Protein AF-F5Z858-F1 (afdb_monomer_lite)

pLDDT: mean 87.44, std 11.4, range [47.47, 98.31]

Foldseek 3Di:
DDDDPDLVPDDLVRLVVCLVPDDCVVCVPNNVVSVVVNVVVVVVVVVVVVVCVVVPDPPVPDDADADDPVLLVVLVVLLVCLLVLLVVLQVVQWRWDDPDPPDPDIQTFGDPLSVLLSLLSNLSSQLSVLVSVSNVDSDPVVVVNVVSNVVSPPVSVVSNVVSVVVSVD

Sequence (169 aa):
MSIGPDYKSYTIDELLEAHEAIDRKAFPLRFKVLNDEITSRSIALTKSGVEREQKGETVDVYVPNEVPIWEQLKNILLSIGVILFGGIGVFENDLAVKICRRCETVYHLKDEAAWVMYASMLLMAVGLVSEVVDHYDKRNNEHVYHRISNLTMLPGLVLFGLAMYLHTQ

Secondary structure (DSSP, 8-state):
-PPPP-GGG--HHHHHHHHHHS-TTT-HHHHHHHHHHHHHHHHHHHHHHHHHHHTS------------HHHHHHHHHHHHHHHHHHHHHHHTT-EEE-S-TT----EEE-HHHHHHHHHHHHHHHHHHHHHHHHHH--SS-HHHHHHHHHHHHHHHHHHHHHHHHHHT-

Organism: Alteromonas naphthalenivorans (NCBI:txid715451)

Radius of gyration: 36.82 Å; chains: 1; bounding box: 47×31×110 Å

Structure (mmCIF, N/CA/C/O backbone):
data_AF-F5Z858-F1
#
_entry.id   AF-F5Z858-F1
#
loop_
_atom_site.group_PDB
_atom_site.id
_atom_site.type_symbol
_atom_site.label_atom_id
_atom_site.label_alt_id
_atom_site.label_comp_id
_atom_site.label_asym_id
_atom_site.label_entity_id
_atom_site.label_seq_id
_atom_site.pdbx_PDB_ins_code
_atom_site.Cartn_x
_atom_site.Cartn_y
_atom_site.Cartn_z
_atom_site.occupancy
_atom_site.B_iso_or_equiv
_atom_site.auth_seq_id
_atom_site.auth_comp_id
_atom_site.auth_asym_id
_atom_site.auth_atom_id
_atom_site.pdbx_PDB_model_num
ATOM 1 N N . MET A 1 1 ? 5.968 -6.258 -84.842 1.00 47.47 1 MET A N 1
ATOM 2 C CA . MET A 1 1 ? 6.467 -5.795 -83.528 1.00 47.47 1 MET A CA 1
ATOM 3 C C . MET A 1 1 ? 6.847 -7.029 -82.730 1.00 47.47 1 MET A C 1
ATOM 5 O O . MET A 1 1 ? 5.958 -7.819 -82.446 1.00 47.47 1 MET A O 1
ATOM 9 N N . SER A 1 2 ? 8.136 -7.282 -82.475 1.00 51.12 2 SER A N 1
ATOM 10 C CA . SER A 1 2 ? 8.533 -8.488 -81.734 1.00 51.12 2 SER A CA 1
ATOM 11 C C . SER A 1 2 ? 8.097 -8.345 -80.280 1.00 51.12 2 SER A C 1
ATOM 13 O O . SER A 1 2 ? 8.562 -7.439 -79.585 1.00 51.12 2 SER A O 1
ATOM 15 N N . ILE A 1 3 ? 7.207 -9.222 -79.837 1.00 62.16 3 ILE A N 1
ATOM 16 C CA . ILE A 1 3 ? 6.751 -9.284 -78.451 1.00 62.16 3 ILE A CA 1
ATOM 17 C C . ILE A 1 3 ? 7.996 -9.550 -77.579 1.00 62.16 3 ILE A C 1
ATOM 19 O O . ILE A 1 3 ? 8.779 -10.469 -77.831 1.00 62.16 3 ILE A O 1
ATOM 23 N N . GLY A 1 4 ? 8.285 -8.630 -76.657 1.00 70.31 4 GLY A N 1
ATOM 24 C CA . GLY A 1 4 ? 9.358 -8.751 -75.664 1.00 70.31 4 GLY A CA 1
ATOM 25 C C . GLY A 1 4 ? 9.059 -9.836 -74.628 1.00 70.31 4 GLY A C 1
ATOM 26 O O . GLY A 1 4 ? 7.890 -10.185 -74.488 1.00 70.31 4 GLY A O 1
ATOM 27 N N . PRO A 1 5 ? 10.057 -10.347 -73.883 1.00 80.44 5 PRO A N 1
ATOM 28 C CA . PRO A 1 5 ? 9.770 -11.030 -72.630 1.00 80.44 5 PRO A CA 1
ATOM 29 C C . PRO A 1 5 ? 9.096 -10.045 -71.669 1.00 80.44 5 PRO A C 1
ATOM 31 O O . PRO A 1 5 ? 9.401 -8.848 -71.694 1.00 80.44 5 PRO A O 1
ATOM 34 N N . ASP A 1 6 ? 8.185 -10.538 -70.836 1.00 87.50 6 ASP A N 1
ATOM 35 C CA . ASP A 1 6 ? 7.561 -9.728 -69.794 1.00 87.50 6 ASP A CA 1
ATOM 36 C C . ASP A 1 6 ? 8.454 -9.700 -68.550 1.00 87.50 6 ASP A C 1
ATOM 38 O O . ASP A 1 6 ? 8.394 -10.579 -67.696 1.00 87.50 6 ASP A O 1
ATOM 42 N N . TYR A 1 7 ? 9.294 -8.672 -68.441 1.00 86.06 7 TYR A N 1
ATOM 43 C CA . TYR A 1 7 ? 10.216 -8.512 -67.314 1.00 86.06 7 TYR A CA 1
ATOM 44 C C . TYR A 1 7 ? 9.505 -8.379 -65.955 1.00 86.06 7 TYR A C 1
ATOM 46 O O . TYR A 1 7 ? 10.124 -8.583 -64.915 1.00 86.06 7 TYR A O 1
ATOM 54 N N . LYS A 1 8 ? 8.192 -8.113 -65.924 1.00 85.25 8 LYS A N 1
ATOM 55 C CA . LYS A 1 8 ? 7.434 -8.072 -64.666 1.00 85.25 8 LYS A CA 1
ATOM 56 C C . LYS A 1 8 ? 7.299 -9.443 -64.011 1.00 85.25 8 LYS A C 1
ATOM 58 O O . LYS A 1 8 ? 7.185 -9.506 -62.790 1.00 85.25 8 LYS A O 1
ATOM 63 N N . SER A 1 9 ? 7.329 -10.529 -64.786 1.00 87.44 9 SER A N 1
ATOM 64 C CA . SER A 1 9 ? 7.225 -11.889 -64.245 1.00 87.44 9 SER A CA 1
ATOM 65 C C . SER A 1 9 ? 8.559 -12.455 -63.755 1.00 87.44 9 SER A C 1
ATOM 67 O O . SER A 1 9 ? 8.567 -13.534 -63.173 1.00 87.44 9 SER A O 1
ATOM 69 N N . TYR A 1 10 ? 9.674 -11.763 -64.006 1.00 88.12 10 TYR A N 1
ATOM 70 C CA . TYR A 1 10 ? 11.015 -12.246 -63.679 1.00 88.12 10 TYR A CA 1
ATOM 71 C C . TYR A 1 10 ? 11.292 -12.081 -62.183 1.00 88.12 10 TYR A C 1
ATOM 73 O O . TYR A 1 10 ? 10.784 -11.157 -61.543 1.00 88.12 10 TYR A O 1
ATOM 81 N N . THR A 1 11 ? 12.128 -12.944 -61.621 1.00 87.44 11 THR A N 1
ATOM 82 C CA . THR A 1 11 ? 12.786 -12.759 -60.319 1.00 87.44 11 THR A CA 1
ATOM 83 C C . THR A 1 11 ? 13.931 -11.741 -60.425 1.00 87.44 11 THR A C 1
ATOM 85 O O . THR A 1 11 ? 14.280 -11.291 -61.513 1.00 87.44 11 THR A O 1
ATOM 88 N N . ILE A 1 12 ? 14.505 -11.310 -59.296 1.00 82.75 12 ILE A N 1
ATOM 89 C CA . ILE A 1 12 ? 15.596 -10.314 -59.307 1.00 82.75 12 ILE A CA 1
ATOM 90 C C . ILE A 1 12 ? 16.839 -10.866 -60.012 1.00 82.75 12 ILE A C 1
ATOM 92 O O . ILE A 1 12 ? 17.437 -10.155 -60.816 1.00 82.75 12 ILE A O 1
ATOM 96 N N . ASP A 1 13 ? 17.176 -12.130 -59.766 1.00 83.75 13 ASP A N 1
ATOM 97 C CA . ASP A 1 13 ? 18.342 -12.776 -60.371 1.00 83.75 13 ASP A CA 1
ATOM 98 C C . ASP A 1 13 ? 18.167 -12.916 -61.890 1.00 83.75 13 ASP A C 1
ATOM 100 O O . ASP A 1 13 ? 19.056 -12.543 -62.652 1.00 83.75 13 ASP A O 1
ATOM 104 N N . GLU A 1 14 ? 16.974 -13.317 -62.343 1.00 88.06 14 GLU A N 1
ATOM 105 C CA . GLU A 1 14 ? 16.643 -13.394 -63.773 1.00 88.06 14 GLU A CA 1
ATOM 106 C C . GLU A 1 14 ? 16.668 -12.015 -64.457 1.00 88.06 14 GLU A C 1
ATOM 108 O O . GLU A 1 14 ? 17.033 -11.907 -65.629 1.00 88.06 14 GLU A O 1
ATOM 113 N N . LEU A 1 15 ? 16.284 -10.940 -63.753 1.00 87.56 15 LEU A N 1
ATOM 114 C CA . LEU A 1 15 ? 16.379 -9.572 -64.277 1.00 87.56 15 LEU A CA 1
ATOM 115 C C . LEU A 1 15 ? 17.836 -9.131 -64.462 1.00 87.56 15 LEU A C 1
ATOM 117 O O . LEU A 1 15 ? 18.154 -8.496 -65.469 1.00 87.56 15 LEU A O 1
ATOM 121 N N . LEU A 1 16 ? 18.715 -9.462 -63.512 1.00 85.12 16 LEU A N 1
ATOM 122 C CA . LEU A 1 16 ? 20.140 -9.132 -63.580 1.00 85.12 16 LEU A CA 1
ATOM 123 C C . LEU A 1 16 ? 20.842 -9.923 -64.686 1.00 85.12 16 LEU A C 1
ATOM 125 O O . LEU A 1 16 ? 21.549 -9.333 -65.503 1.00 85.12 16 LEU A O 1
ATOM 129 N N . GLU A 1 17 ? 20.565 -11.222 -64.785 1.00 89.69 17 GLU A N 1
ATOM 130 C CA . GLU A 1 17 ? 21.095 -12.080 -65.847 1.00 89.69 17 GLU A CA 1
ATOM 131 C C . GLU A 1 17 ? 20.646 -11.591 -67.235 1.00 89.69 17 GLU A C 1
ATOM 133 O O . GLU A 1 17 ? 21.459 -11.427 -68.150 1.00 89.69 17 GLU A O 1
ATOM 138 N N . ALA A 1 18 ? 19.362 -11.246 -67.390 1.00 88.38 18 ALA A N 1
ATOM 139 C CA . ALA A 1 18 ? 18.846 -10.670 -68.629 1.00 88.38 18 ALA A CA 1
ATOM 140 C C . ALA A 1 18 ? 19.487 -9.310 -68.965 1.00 88.38 18 ALA A C 1
ATOM 142 O O . ALA A 1 18 ? 19.638 -8.975 -70.142 1.00 88.38 18 ALA A O 1
ATOM 143 N N . HIS A 1 19 ? 19.859 -8.519 -67.954 1.00 87.88 19 HIS A N 1
ATOM 144 C CA . HIS A 1 19 ? 20.487 -7.209 -68.134 1.00 87.88 19 HIS A CA 1
ATOM 145 C C . HIS A 1 19 ? 21.954 -7.323 -68.574 1.00 87.88 19 HIS A C 1
ATOM 147 O O . HIS A 1 19 ? 22.440 -6.471 -69.326 1.00 87.88 19 HIS A O 1
ATOM 153 N N . GLU A 1 20 ? 22.651 -8.379 -68.156 1.00 87.00 20 GLU A N 1
ATOM 154 C CA . GLU A 1 20 ? 24.017 -8.683 -68.592 1.00 87.00 20 GLU A CA 1
ATOM 155 C C . GLU A 1 20 ? 24.061 -9.291 -69.999 1.00 87.00 20 GLU A C 1
ATOM 157 O O . GLU A 1 20 ? 24.925 -8.928 -70.798 1.00 87.00 20 GLU A O 1
ATOM 162 N N . ALA A 1 21 ? 23.105 -10.163 -70.331 1.00 88.81 21 ALA A N 1
ATOM 163 C CA . ALA A 1 21 ? 23.087 -10.890 -71.600 1.00 88.81 21 ALA A CA 1
ATOM 164 C C . ALA A 1 21 ? 22.529 -10.090 -72.796 1.00 88.81 21 ALA A C 1
ATOM 166 O O . ALA A 1 21 ? 22.736 -10.472 -73.951 1.00 88.81 21 ALA A O 1
ATOM 167 N N . ILE A 1 22 ? 21.786 -9.002 -72.563 1.00 87.44 22 ILE A N 1
ATOM 168 C CA . ILE A 1 22 ? 21.102 -8.271 -73.638 1.00 87.44 22 ILE A CA 1
ATOM 169 C C . ILE A 1 22 ? 22.058 -7.415 -74.485 1.00 87.44 22 ILE A C 1
ATOM 171 O O . ILE A 1 22 ? 22.757 -6.525 -73.994 1.00 87.44 22 ILE A O 1
ATOM 175 N N . ASP A 1 23 ? 22.014 -7.604 -75.808 1.00 86.75 23 ASP A N 1
ATOM 176 C CA . ASP A 1 23 ? 22.689 -6.706 -76.747 1.00 86.75 23 ASP A CA 1
ATOM 177 C C . ASP A 1 23 ? 21.957 -5.356 -76.812 1.00 86.75 23 ASP A C 1
ATOM 179 O O . ASP A 1 23 ? 20.907 -5.187 -77.446 1.00 86.75 23 ASP A O 1
ATOM 183 N N . ARG A 1 24 ? 22.556 -4.367 -76.148 1.00 85.00 24 ARG A N 1
ATOM 184 C CA . ARG A 1 24 ? 22.036 -3.002 -76.004 1.00 85.00 24 ARG A CA 1
ATOM 185 C C . ARG A 1 24 ? 21.913 -2.264 -77.335 1.00 85.00 24 ARG A C 1
ATOM 187 O O . ARG A 1 24 ? 21.065 -1.383 -77.461 1.00 85.00 24 ARG A O 1
ATOM 194 N N . LYS A 1 25 ? 22.763 -2.592 -78.314 1.00 84.38 25 LYS A N 1
ATOM 195 C CA . LYS A 1 25 ? 22.773 -1.935 -79.628 1.00 84.38 25 LYS A CA 1
ATOM 196 C C . LYS A 1 25 ? 21.691 -2.516 -80.527 1.00 84.38 25 LYS A C 1
ATOM 198 O O . LYS A 1 25 ? 21.041 -1.765 -81.248 1.00 84.38 25 LYS A O 1
ATOM 203 N N . ALA A 1 26 ? 21.472 -3.827 -80.447 1.00 85.88 26 ALA A N 1
ATOM 204 C CA . ALA A 1 26 ? 20.425 -4.501 -81.203 1.00 85.88 26 ALA A CA 1
ATOM 205 C C . ALA A 1 26 ? 19.014 -4.237 -80.636 1.00 85.88 26 ALA A C 1
ATOM 207 O O . ALA A 1 26 ? 18.061 -4.117 -81.406 1.00 85.88 26 ALA A O 1
ATOM 208 N N . PHE A 1 27 ? 18.863 -4.103 -79.307 1.00 86.81 27 PHE A N 1
ATOM 209 C CA . PHE A 1 27 ? 17.550 -3.994 -78.647 1.00 86.81 27 PHE A CA 1
ATOM 210 C C . PHE A 1 27 ? 17.456 -2.863 -77.597 1.00 86.81 27 PHE A C 1
ATOM 212 O O . PHE A 1 27 ? 17.180 -3.124 -76.420 1.00 86.81 27 PHE A O 1
ATOM 219 N N . PRO A 1 28 ? 17.590 -1.584 -77.997 1.00 85.19 28 PRO A N 1
ATOM 220 C CA . PRO A 1 28 ? 17.641 -0.453 -77.063 1.00 85.19 28 PRO A CA 1
ATOM 221 C C . PRO A 1 28 ? 16.346 -0.254 -76.259 1.00 85.19 28 PRO A C 1
ATOM 223 O O . PRO A 1 28 ? 16.387 0.121 -75.088 1.00 85.19 28 PRO A O 1
ATOM 226 N N . LEU A 1 29 ? 15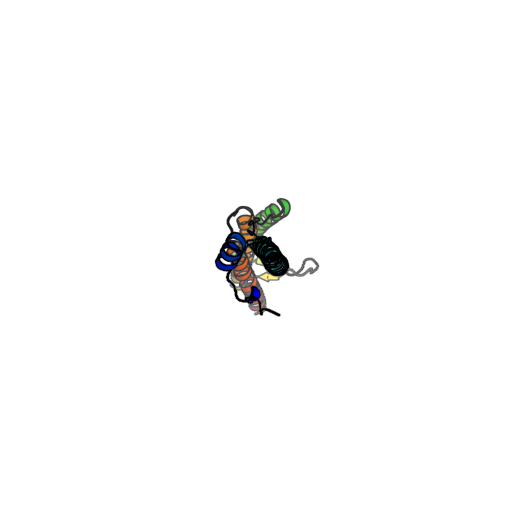.182 -0.537 -76.856 1.00 86.19 29 LEU A N 1
ATOM 227 C CA . LEU A 1 29 ? 13.891 -0.368 -76.180 1.00 86.19 29 LEU A CA 1
ATOM 228 C C . LEU A 1 29 ? 13.678 -1.412 -75.074 1.00 86.19 29 LEU A C 1
ATOM 230 O O . LEU A 1 29 ? 13.182 -1.079 -74.003 1.00 86.19 29 LEU A O 1
ATOM 234 N N . ARG A 1 30 ? 14.090 -2.665 -75.314 1.00 85.62 30 ARG A N 1
ATOM 235 C CA . ARG A 1 30 ? 14.018 -3.743 -74.314 1.00 85.62 30 ARG A CA 1
ATOM 236 C C . ARG A 1 30 ? 14.959 -3.473 -73.147 1.00 85.62 30 ARG A C 1
ATOM 238 O O . ARG A 1 30 ? 14.554 -3.635 -72.003 1.00 85.62 30 ARG A O 1
ATOM 245 N N . PHE A 1 31 ? 16.170 -3.000 -73.443 1.00 87.25 31 PHE A N 1
ATOM 246 C CA . PHE A 1 31 ? 17.134 -2.604 -72.420 1.00 87.25 31 PHE A CA 1
ATOM 247 C C . PHE A 1 31 ? 16.572 -1.514 -71.498 1.00 87.25 31 PHE A C 1
ATOM 249 O O . PHE A 1 31 ? 16.705 -1.611 -70.283 1.00 87.25 31 PHE A O 1
ATOM 256 N N . LYS A 1 32 ? 15.876 -0.518 -72.064 1.00 87.88 32 LYS A N 1
ATOM 257 C CA . LYS A 1 32 ? 15.231 0.540 -71.280 1.00 87.88 32 LYS A CA 1
ATOM 258 C C . LYS A 1 32 ? 14.170 -0.011 -70.321 1.00 87.88 32 LYS A C 1
ATOM 260 O O . LYS A 1 32 ? 14.236 0.277 -69.135 1.00 87.88 32 LYS A O 1
ATOM 265 N N . VAL A 1 33 ? 13.244 -0.836 -70.816 1.00 89.25 33 VAL A N 1
ATOM 266 C CA . VAL A 1 33 ? 12.177 -1.427 -69.981 1.00 89.25 33 VAL A CA 1
ATOM 267 C C . VAL A 1 33 ? 12.758 -2.291 -68.858 1.00 89.25 33 VAL A C 1
ATOM 269 O O . VAL A 1 33 ? 12.299 -2.216 -67.724 1.00 89.25 33 VAL A O 1
ATOM 272 N N . LEU A 1 34 ? 13.788 -3.082 -69.163 1.00 87.31 34 LEU A N 1
ATOM 273 C CA . LEU A 1 34 ? 14.475 -3.918 -68.184 1.00 87.31 34 LEU A CA 1
ATOM 274 C C . LEU A 1 34 ? 15.151 -3.083 -67.084 1.00 87.31 34 LEU A C 1
ATOM 276 O O . LEU A 1 34 ? 15.008 -3.380 -65.900 1.00 87.31 34 LEU A O 1
ATOM 280 N N . ASN A 1 35 ? 15.845 -2.009 -67.466 1.00 87.69 35 ASN A N 1
ATOM 281 C CA . ASN A 1 35 ? 16.504 -1.109 -66.521 1.00 87.69 35 ASN A CA 1
ATOM 282 C C . ASN A 1 35 ? 15.499 -0.351 -65.632 1.00 87.69 35 ASN A C 1
ATOM 284 O O . ASN 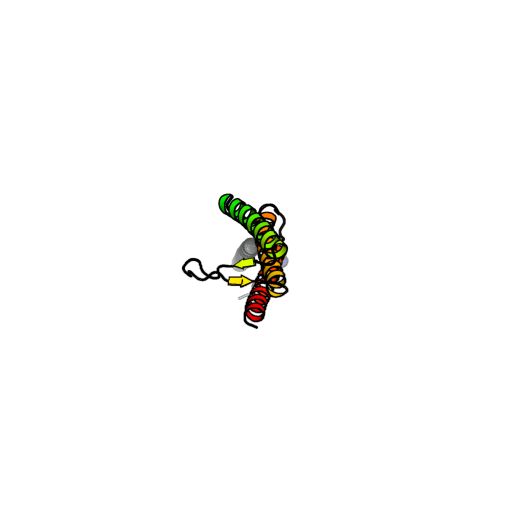A 1 35 ? 15.735 -0.177 -64.434 1.00 87.69 35 ASN A O 1
ATOM 288 N N . ASP A 1 36 ? 14.365 0.064 -66.201 1.00 88.81 36 ASP A N 1
ATOM 289 C CA . ASP A 1 36 ? 13.286 0.731 -65.465 1.00 88.81 36 ASP A CA 1
ATOM 290 C C . ASP A 1 36 ? 12.668 -0.211 -64.405 1.00 88.81 36 ASP A C 1
ATOM 292 O O . ASP A 1 36 ? 12.392 0.210 -63.278 1.00 88.81 36 ASP A O 1
ATOM 296 N N . GLU A 1 37 ? 12.519 -1.503 -64.721 1.00 88.69 37 GLU A N 1
ATOM 297 C CA . GLU A 1 37 ? 12.004 -2.524 -63.795 1.00 88.69 37 GLU A CA 1
ATOM 298 C C . GLU A 1 37 ? 12.991 -2.828 -62.654 1.00 88.69 37 GLU A C 1
ATOM 300 O O . GLU A 1 37 ? 12.600 -2.835 -61.484 1.00 88.69 37 GLU A O 1
ATOM 305 N N . ILE A 1 38 ? 14.283 -3.005 -62.963 1.00 85.88 38 ILE A N 1
ATOM 306 C CA . ILE A 1 38 ? 15.343 -3.211 -61.956 1.00 85.88 38 ILE A CA 1
ATOM 307 C C . ILE A 1 38 ? 15.389 -2.033 -60.976 1.00 85.88 38 ILE A C 1
ATOM 309 O O . ILE A 1 38 ? 1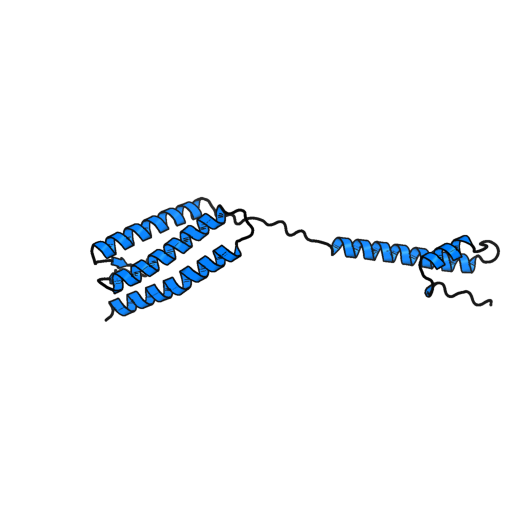5.430 -2.228 -59.760 1.00 85.88 38 ILE A O 1
ATOM 313 N N . THR A 1 39 ? 15.328 -0.807 -61.501 1.00 85.94 39 THR A N 1
ATOM 314 C CA . THR A 1 39 ? 15.355 0.421 -60.693 1.00 85.94 39 THR A CA 1
ATOM 315 C C . THR A 1 39 ? 14.113 0.541 -59.809 1.00 85.94 39 THR A C 1
ATOM 317 O O . THR A 1 39 ? 14.204 0.904 -58.639 1.00 85.94 39 THR A O 1
ATOM 320 N N . SER A 1 40 ? 12.939 0.195 -60.336 1.00 85.81 40 SER A N 1
ATOM 321 C CA . SER A 1 40 ? 11.688 0.242 -59.570 1.00 85.81 40 SER A CA 1
ATOM 322 C C . SER A 1 40 ? 11.696 -0.753 -58.405 1.00 85.81 40 SER A C 1
ATOM 324 O O . SER A 1 40 ? 11.267 -0.424 -57.297 1.00 85.81 40 SER A O 1
ATOM 326 N N . ARG A 1 41 ? 12.235 -1.960 -58.621 1.00 83.75 41 ARG A N 1
ATOM 327 C CA . ARG A 1 41 ? 12.338 -2.992 -57.581 1.00 83.75 41 ARG A CA 1
ATOM 328 C C . ARG A 1 41 ? 13.404 -2.694 -56.542 1.00 83.75 41 ARG A C 1
ATOM 330 O O . ARG A 1 41 ? 13.158 -2.955 -55.368 1.00 83.75 41 ARG A O 1
ATOM 337 N N . SER A 1 42 ? 14.549 -2.131 -56.929 1.00 79.19 42 SER A N 1
ATOM 338 C CA . SER A 1 42 ? 15.573 -1.729 -55.960 1.00 79.19 42 SER A CA 1
ATOM 339 C C . SER A 1 42 ? 15.038 -0.650 -55.016 1.00 79.19 42 SER A C 1
ATOM 341 O O . SER A 1 42 ? 15.145 -0.806 -53.804 1.00 79.19 42 SER A O 1
ATOM 343 N N . ILE A 1 43 ? 14.333 0.360 -55.542 1.00 78.88 43 ILE A N 1
ATOM 344 C CA . ILE A 1 43 ? 13.653 1.386 -54.736 1.00 78.88 43 ILE A CA 1
ATOM 345 C C . ILE A 1 43 ? 12.594 0.759 -53.817 1.00 78.88 43 ILE A C 1
ATOM 347 O O . ILE A 1 43 ? 12.519 1.113 -52.640 1.00 78.88 43 ILE A O 1
ATOM 351 N N . ALA A 1 44 ? 11.788 -0.182 -54.320 1.00 77.81 44 ALA A N 1
ATOM 352 C CA . ALA A 1 44 ? 10.770 -0.862 -53.519 1.00 77.81 44 ALA A CA 1
ATOM 353 C C . ALA A 1 44 ? 11.381 -1.720 -52.398 1.00 77.81 44 ALA A C 1
ATOM 355 O O . ALA A 1 44 ? 10.880 -1.700 -51.274 1.00 77.81 44 ALA A O 1
ATOM 356 N N . LEU A 1 45 ? 12.483 -2.423 -52.670 1.00 76.75 45 LEU A N 1
ATOM 357 C CA . LEU A 1 45 ? 13.215 -3.200 -51.673 1.00 76.75 45 LEU A CA 1
ATOM 358 C C . LEU A 1 45 ? 13.845 -2.304 -50.615 1.00 76.75 45 LEU A C 1
ATOM 360 O O . LEU A 1 45 ? 13.661 -2.574 -49.431 1.00 76.75 45 LEU A O 1
ATOM 364 N N . THR A 1 46 ? 14.505 -1.215 -51.016 1.00 75.69 46 THR A N 1
ATOM 365 C CA . THR A 1 46 ? 15.047 -0.217 -50.089 1.00 75.69 46 THR A CA 1
ATOM 366 C C . THR A 1 46 ? 13.938 0.365 -49.222 1.00 75.69 46 THR A C 1
ATOM 368 O O . THR A 1 46 ? 14.075 0.389 -48.006 1.00 75.69 46 THR A O 1
ATOM 371 N N . LYS A 1 47 ? 12.799 0.749 -49.809 1.00 76.62 47 LYS A N 1
ATOM 372 C CA . LYS A 1 47 ? 11.651 1.267 -49.057 1.00 76.62 47 LYS A CA 1
ATOM 373 C C . LYS A 1 47 ? 11.084 0.227 -48.088 1.00 76.62 47 LYS A C 1
ATOM 375 O O . LYS A 1 47 ? 10.825 0.560 -46.942 1.00 76.62 47 LYS A O 1
ATOM 380 N N . SER A 1 48 ? 10.965 -1.032 -48.507 1.00 68.94 48 SER A N 1
ATOM 381 C CA . SER A 1 48 ? 10.502 -2.120 -47.638 1.00 68.94 48 SER A CA 1
ATOM 382 C C . SER A 1 48 ? 11.493 -2.459 -46.518 1.00 68.94 48 SER A C 1
ATOM 384 O O . SER A 1 48 ? 11.071 -2.835 -45.431 1.00 68.94 48 SER A O 1
ATOM 386 N N . GLY A 1 49 ? 12.799 -2.307 -46.762 1.00 63.28 49 GLY A N 1
ATOM 387 C CA . GLY A 1 49 ? 13.856 -2.449 -45.762 1.00 63.28 49 GLY A CA 1
ATOM 388 C C . GLY A 1 49 ? 13.814 -1.314 -44.745 1.00 63.28 49 GLY A C 1
ATOM 389 O O . GLY A 1 49 ? 13.777 -1.584 -43.554 1.00 63.28 49 GLY A O 1
ATOM 390 N N . VAL A 1 50 ? 13.687 -0.068 -45.211 1.00 63.44 50 VAL A N 1
ATOM 391 C CA . VAL A 1 50 ? 13.519 1.128 -44.368 1.00 63.44 50 VAL A CA 1
ATOM 392 C C . VAL A 1 50 ? 12.232 1.045 -43.540 1.00 63.44 50 VAL A C 1
ATOM 394 O O . VAL A 1 50 ? 12.250 1.323 -42.348 1.00 63.44 50 VAL A O 1
ATOM 397 N N . GLU A 1 51 ? 11.117 0.602 -44.128 1.00 61.84 51 GLU A N 1
ATOM 398 C CA . GLU A 1 51 ? 9.855 0.386 -43.408 1.00 61.84 51 GLU A CA 1
ATOM 399 C C . GLU A 1 51 ? 9.945 -0.782 -42.409 1.00 61.84 51 GLU A C 1
ATOM 401 O O . GLU A 1 51 ? 9.306 -0.734 -41.360 1.00 61.84 51 GLU A O 1
ATOM 406 N N . ARG A 1 52 ? 10.742 -1.824 -42.690 1.00 58.12 52 ARG A N 1
ATOM 407 C CA . ARG A 1 52 ? 11.001 -2.931 -41.751 1.00 58.12 52 ARG A CA 1
ATOM 408 C C . ARG A 1 52 ? 11.949 -2.540 -40.620 1.00 58.12 52 ARG A C 1
ATOM 410 O O . ARG A 1 52 ? 11.702 -2.972 -39.504 1.00 58.12 52 ARG A O 1
ATOM 417 N N . GLU A 1 53 ? 12.970 -1.725 -40.878 1.00 55.16 53 GLU A N 1
ATOM 418 C CA . GLU A 1 53 ? 13.855 -1.162 -39.847 1.00 55.16 53 GLU A CA 1
ATOM 419 C C . GLU A 1 53 ? 13.103 -0.169 -38.956 1.00 55.16 53 GLU A C 1
ATOM 421 O O . GLU A 1 53 ? 13.224 -0.228 -37.742 1.00 55.16 53 GLU A O 1
ATOM 426 N N . GLN A 1 54 ? 12.239 0.680 -39.523 1.00 57.09 54 GLN A N 1
ATOM 427 C CA . GLN A 1 54 ? 11.398 1.592 -38.735 1.00 57.09 54 GLN A CA 1
ATOM 428 C C . GLN A 1 54 ? 10.301 0.873 -37.937 1.00 57.09 54 GLN A C 1
ATOM 430 O O . GLN A 1 54 ? 9.842 1.385 -36.919 1.00 57.09 54 GLN A O 1
ATOM 435 N N . LYS A 1 55 ? 9.866 -0.306 -38.391 1.00 54.59 55 LYS A N 1
ATOM 436 C CA . LYS A 1 55 ? 8.897 -1.158 -37.685 1.00 54.59 55 LYS A CA 1
ATOM 437 C C . LYS A 1 55 ? 9.573 -2.185 -36.763 1.00 54.59 55 LYS A C 1
ATOM 439 O O . LYS A 1 55 ? 8.882 -2.901 -36.040 1.00 54.59 55 LYS A O 1
ATOM 444 N N . GLY A 1 56 ? 10.901 -2.273 -36.806 1.00 50.22 56 GLY A N 1
ATOM 445 C CA . GLY A 1 56 ? 11.718 -3.204 -36.046 1.00 50.22 56 GLY A CA 1
ATOM 446 C C . GLY A 1 56 ? 12.193 -2.580 -34.741 1.00 50.22 56 GLY A C 1
ATOM 447 O O . GLY A 1 56 ? 13.051 -1.711 -34.743 1.00 50.22 56 GLY A O 1
ATOM 448 N N . GLU A 1 57 ? 11.644 -3.087 -33.640 1.00 52.19 57 GLU A N 1
ATOM 449 C CA . GLU A 1 57 ? 12.227 -3.022 -32.298 1.00 52.19 57 GLU A CA 1
ATOM 450 C C . GLU A 1 57 ? 12.356 -1.613 -31.692 1.00 52.19 57 GLU A C 1
ATOM 452 O O . GLU A 1 57 ? 13.436 -1.047 -31.530 1.00 52.19 57 GLU A O 1
ATOM 457 N N . THR A 1 58 ? 11.230 -1.076 -31.214 1.00 53.38 58 THR A N 1
ATOM 458 C CA . THR A 1 58 ? 11.295 -0.221 -30.025 1.00 53.38 58 THR A CA 1
ATOM 459 C C . THR A 1 58 ? 11.792 -1.105 -28.882 1.00 53.38 58 THR A C 1
ATOM 461 O O . THR A 1 58 ? 11.002 -1.815 -28.259 1.00 53.38 58 THR A O 1
ATOM 464 N N . VAL A 1 59 ? 13.106 -1.136 -28.653 1.00 62.72 59 VAL A N 1
ATOM 465 C CA . VAL A 1 59 ? 13.665 -1.662 -27.407 1.00 62.72 59 VAL A CA 1
ATOM 466 C C . VAL A 1 59 ? 13.069 -0.789 -26.312 1.00 62.72 59 VAL A C 1
ATOM 468 O O . VAL A 1 59 ? 13.469 0.363 -26.156 1.00 62.72 59 VAL A O 1
ATOM 471 N N . ASP A 1 60 ? 12.038 -1.295 -25.640 1.00 68.31 60 ASP A N 1
ATOM 472 C CA . ASP A 1 60 ? 11.379 -0.577 -24.559 1.00 68.31 60 ASP A CA 1
ATOM 473 C C . ASP A 1 60 ? 12.373 -0.542 -23.397 1.00 68.31 60 ASP A C 1
ATOM 475 O O . ASP A 1 60 ? 12.582 -1.528 -22.682 1.00 68.31 60 ASP A O 1
ATOM 479 N N . VAL A 1 61 ? 13.130 0.552 -23.321 1.00 79.81 61 VAL A N 1
ATOM 480 C CA . VAL A 1 61 ? 14.137 0.748 -22.286 1.00 79.81 61 VAL A CA 1
ATOM 481 C C . VAL A 1 61 ? 13.373 0.892 -20.982 1.00 79.81 61 VAL A C 1
ATOM 483 O O . VAL A 1 61 ? 12.755 1.922 -20.738 1.00 79.81 61 VAL A O 1
ATOM 486 N N . TYR A 1 62 ? 13.407 -0.157 -20.160 1.00 80.75 62 TYR A N 1
ATOM 487 C CA . TYR A 1 62 ? 12.782 -0.144 -18.844 1.00 80.75 62 TYR A CA 1
ATOM 488 C C . TYR A 1 62 ? 13.295 1.048 -18.026 1.00 80.75 62 TYR A C 1
ATOM 490 O O . TYR A 1 62 ? 14.500 1.173 -17.786 1.00 80.75 62 TYR A O 1
ATOM 498 N N . VAL A 1 63 ? 12.369 1.904 -17.600 1.00 81.44 63 VAL A N 1
ATOM 499 C CA . VAL A 1 63 ? 12.629 3.032 -16.705 1.00 81.44 63 VAL A CA 1
ATOM 500 C C . VAL A 1 63 ? 12.070 2.657 -15.334 1.00 81.44 63 VAL A C 1
ATOM 502 O O . VAL A 1 63 ? 10.857 2.517 -15.224 1.00 81.44 63 VAL A O 1
ATOM 505 N N . PRO A 1 64 ? 12.917 2.475 -14.304 1.00 84.62 64 PRO A N 1
ATOM 506 C CA . PRO A 1 64 ? 12.448 2.178 -12.955 1.00 84.62 64 PRO A CA 1
ATOM 507 C C . PRO A 1 64 ? 11.539 3.271 -12.390 1.00 84.62 64 PRO A C 1
ATOM 509 O O . PRO A 1 64 ? 11.721 4.453 -12.688 1.00 84.62 64 PRO A O 1
ATOM 512 N N . ASN A 1 65 ? 10.628 2.879 -11.502 1.00 83.88 65 ASN A N 1
ATOM 513 C CA . ASN A 1 65 ? 9.748 3.811 -10.813 1.00 83.88 65 ASN A CA 1
ATOM 514 C C . ASN A 1 65 ? 10.524 4.758 -9.869 1.00 83.88 65 ASN A C 1
ATOM 516 O O . ASN A 1 65 ? 11.273 4.340 -8.977 1.00 83.88 65 ASN A O 1
ATOM 520 N N . GLU A 1 66 ? 10.318 6.064 -10.033 1.00 85.44 66 GLU A N 1
ATOM 521 C CA . GLU A 1 66 ? 10.935 7.096 -9.202 1.00 85.44 66 GLU A CA 1
ATOM 522 C C . GLU A 1 66 ? 9.902 7.726 -8.266 1.00 85.44 66 GLU A C 1
ATOM 524 O O . GLU A 1 66 ? 9.087 8.554 -8.668 1.00 85.44 66 GLU A O 1
ATOM 529 N N . VAL A 1 67 ? 9.973 7.369 -6.983 1.00 86.44 67 VAL A N 1
ATOM 530 C CA . VAL A 1 67 ? 9.163 7.981 -5.928 1.00 86.44 67 VAL A CA 1
ATOM 531 C C . VAL A 1 67 ? 9.959 9.136 -5.308 1.00 86.44 67 VAL A C 1
ATOM 533 O O . VAL A 1 67 ? 11.101 8.931 -4.890 1.00 86.44 67 VAL A O 1
ATOM 536 N N . PRO A 1 68 ? 9.408 10.355 -5.185 1.00 92.31 68 PRO A N 1
ATOM 537 C CA . PRO A 1 68 ? 10.073 11.467 -4.512 1.00 92.31 68 PRO A CA 1
ATOM 538 C C . PRO A 1 68 ? 10.516 11.120 -3.082 1.00 92.31 68 PRO A C 1
ATOM 540 O O . PRO A 1 68 ? 9.759 10.545 -2.303 1.00 92.31 68 PRO A O 1
ATOM 543 N N . ILE A 1 69 ? 11.711 11.567 -2.677 1.00 91.69 69 ILE A N 1
ATOM 544 C CA . ILE A 1 69 ? 12.276 11.314 -1.329 1.00 91.69 69 ILE A CA 1
ATOM 545 C C . ILE A 1 69 ? 11.302 11.721 -0.212 1.00 91.69 69 ILE A C 1
ATOM 547 O O . ILE A 1 69 ? 11.202 11.066 0.825 1.00 91.69 69 ILE A O 1
ATOM 551 N N . TRP A 1 70 ? 10.561 12.811 -0.420 1.00 93.25 70 TRP A N 1
ATOM 552 C CA . TRP A 1 70 ? 9.585 13.295 0.553 1.00 93.25 70 TRP A CA 1
ATOM 553 C C . TRP A 1 70 ? 8.399 12.342 0.738 1.00 93.25 70 TRP A C 1
ATOM 555 O O . TRP A 1 70 ? 7.874 12.227 1.844 1.00 93.25 70 TRP A O 1
ATOM 565 N N . GLU A 1 71 ? 7.980 11.652 -0.320 1.00 93.19 71 GLU A N 1
ATOM 566 C CA . GLU A 1 71 ? 6.913 10.650 -0.265 1.00 93.19 71 GLU A CA 1
ATOM 567 C C . GLU A 1 71 ? 7.410 9.369 0.398 1.00 93.19 71 GLU A C 1
ATOM 569 O O . GLU A 1 71 ? 6.757 8.872 1.313 1.00 93.19 71 GLU A O 1
ATOM 574 N N . GLN A 1 72 ? 8.630 8.933 0.075 1.00 94.69 72 GLN A N 1
ATOM 575 C CA . GLN A 1 72 ? 9.278 7.809 0.758 1.00 94.69 72 GLN A CA 1
ATOM 576 C C . GLN A 1 72 ? 9.355 8.041 2.273 1.00 94.69 72 GLN A C 1
ATOM 578 O O . GLN A 1 72 ? 8.946 7.191 3.066 1.00 94.69 72 GLN A O 1
ATOM 583 N N . LEU A 1 73 ? 9.826 9.221 2.692 1.00 96.62 73 LEU A N 1
ATOM 584 C CA . LEU A 1 73 ? 9.941 9.562 4.109 1.00 96.62 73 LEU A CA 1
ATOM 585 C C . LEU A 1 73 ? 8.571 9.599 4.798 1.00 96.62 73 LEU A C 1
ATOM 587 O O . LEU A 1 73 ? 8.432 9.085 5.907 1.00 96.62 73 LEU A O 1
ATOM 591 N N . LYS A 1 74 ? 7.549 10.171 4.147 1.00 96.12 74 LYS A N 1
ATOM 592 C CA . LYS A 1 74 ? 6.173 10.159 4.663 1.00 96.12 74 LYS A CA 1
ATOM 593 C C . LYS A 1 74 ? 5.645 8.742 4.827 1.00 96.12 74 LYS A C 1
ATOM 595 O O . LYS A 1 74 ? 5.089 8.452 5.880 1.00 96.12 74 LYS A O 1
ATOM 600 N N . ASN A 1 75 ? 5.829 7.875 3.836 1.00 95.81 75 ASN A N 1
ATOM 601 C CA . ASN A 1 75 ? 5.349 6.496 3.873 1.00 95.81 75 ASN A CA 1
ATOM 602 C C . ASN A 1 75 ? 6.024 5.700 4.993 1.00 95.81 75 ASN A C 1
ATOM 604 O O . ASN A 1 75 ? 5.342 5.013 5.754 1.00 95.81 75 ASN A O 1
ATOM 608 N N . ILE A 1 76 ? 7.339 5.864 5.173 1.00 97.06 76 ILE A N 1
ATOM 609 C CA . ILE A 1 76 ? 8.079 5.255 6.286 1.00 97.06 76 ILE A CA 1
ATOM 610 C C . ILE A 1 76 ? 7.547 5.769 7.628 1.00 97.06 76 ILE A C 1
ATOM 612 O O . ILE A 1 76 ? 7.142 4.969 8.470 1.00 97.06 76 ILE A O 1
ATOM 616 N N . LEU A 1 77 ? 7.491 7.088 7.832 1.00 97.81 77 LEU A N 1
ATOM 617 C CA . LEU A 1 77 ? 7.035 7.666 9.101 1.00 97.81 77 LEU A CA 1
ATOM 618 C C . LEU A 1 77 ? 5.581 7.298 9.414 1.00 97.81 77 LEU A C 1
ATOM 620 O O . LEU A 1 77 ? 5.266 6.966 10.556 1.00 97.81 77 LEU A O 1
ATOM 624 N N . LEU A 1 78 ? 4.704 7.320 8.410 1.00 96.75 78 LEU A N 1
ATOM 625 C CA . LEU A 1 78 ? 3.301 6.956 8.557 1.00 96.75 78 LEU A CA 1
ATOM 626 C C . LEU A 1 78 ? 3.146 5.466 8.871 1.00 96.75 78 LEU A C 1
ATOM 628 O O . LEU A 1 78 ? 2.388 5.132 9.774 1.00 96.75 78 LEU A O 1
ATOM 632 N N . SER A 1 79 ? 3.882 4.579 8.194 1.00 97.44 79 SER A N 1
ATOM 633 C CA . SER A 1 79 ? 3.839 3.137 8.471 1.00 97.44 79 SER A CA 1
ATOM 634 C C . SER A 1 79 ? 4.274 2.817 9.905 1.00 97.44 79 SER A C 1
ATOM 636 O O . SER A 1 79 ? 3.552 2.125 10.620 1.00 97.44 79 SER A O 1
ATOM 638 N N . ILE A 1 80 ? 5.385 3.399 10.372 1.00 98.25 80 ILE A N 1
ATOM 639 C CA . ILE A 1 80 ? 5.861 3.258 11.755 1.00 98.25 80 ILE A CA 1
ATOM 640 C C . ILE A 1 80 ? 4.820 3.805 12.732 1.00 98.25 80 ILE A C 1
ATOM 642 O O . ILE A 1 80 ? 4.461 3.128 13.695 1.00 98.25 80 ILE A O 1
ATOM 646 N N . GLY A 1 81 ? 4.313 5.013 12.473 1.00 97.81 81 GLY A N 1
ATOM 647 C CA . GLY A 1 81 ? 3.306 5.652 13.312 1.00 97.81 81 GLY A CA 1
ATOM 648 C C . GLY A 1 81 ? 2.047 4.799 13.448 1.00 97.81 81 GLY A C 1
ATOM 649 O O . GLY A 1 81 ? 1.571 4.602 14.556 1.00 97.81 81 GLY A O 1
ATOM 650 N N . VAL A 1 82 ? 1.550 4.238 12.346 1.00 96.94 82 VAL A N 1
ATOM 651 C CA . VAL A 1 82 ? 0.357 3.381 12.306 1.00 96.94 82 VAL A CA 1
ATOM 652 C C . VAL A 1 82 ? 0.577 2.069 13.058 1.00 96.94 82 VAL A C 1
ATOM 654 O O . VAL A 1 82 ? -0.288 1.676 13.837 1.00 96.94 82 VAL A O 1
ATOM 657 N N . ILE A 1 83 ? 1.727 1.411 12.869 1.00 98.31 83 ILE A N 1
ATOM 658 C CA . ILE A 1 83 ? 2.062 0.164 13.573 1.00 98.31 83 ILE A CA 1
ATOM 659 C C . ILE A 1 83 ? 2.126 0.409 15.084 1.00 98.31 83 ILE A C 1
ATOM 661 O O . ILE A 1 83 ? 1.482 -0.302 15.850 1.00 98.31 83 ILE A O 1
ATOM 665 N N . LEU A 1 84 ? 2.865 1.434 15.518 1.00 98.31 84 LEU A N 1
ATOM 666 C CA . LEU A 1 84 ? 3.016 1.741 16.941 1.00 98.31 84 LEU A CA 1
ATOM 667 C C . LEU A 1 84 ? 1.697 2.203 17.561 1.00 98.31 84 LEU A C 1
ATOM 669 O O . LEU A 1 84 ? 1.306 1.692 18.604 1.00 98.31 84 LEU A O 1
ATOM 673 N N . PHE A 1 85 ? 0.995 3.132 16.913 1.00 97.56 85 PHE A N 1
ATOM 674 C CA . PHE A 1 85 ? -0.280 3.655 17.398 1.00 97.56 85 PHE A CA 1
ATOM 675 C C . PHE A 1 85 ? -1.333 2.553 17.528 1.00 97.56 85 PHE A C 1
ATOM 677 O O . PHE A 1 85 ? -1.974 2.431 18.569 1.00 97.56 85 PHE A O 1
ATOM 684 N N . GLY A 1 86 ? -1.472 1.718 16.495 1.00 97.12 86 GLY A N 1
ATOM 685 C CA . GLY A 1 86 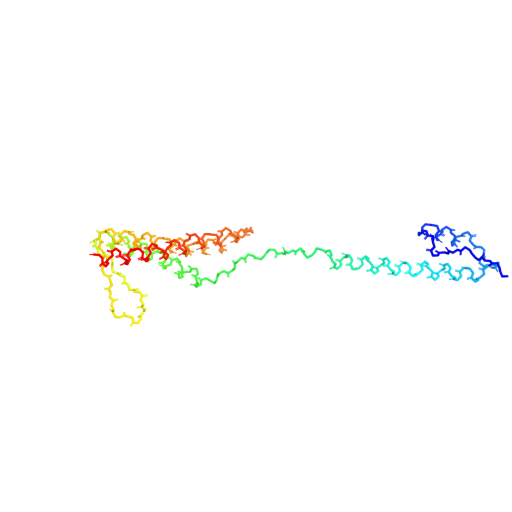? -2.395 0.589 16.511 1.00 97.12 86 GLY A CA 1
ATOM 686 C C . GLY A 1 86 ? -2.031 -0.449 17.571 1.00 97.12 86 GLY A C 1
ATOM 687 O O . GLY A 1 86 ? -2.900 -0.891 18.317 1.00 97.12 86 GLY A O 1
ATOM 688 N N . GLY A 1 87 ? -0.742 -0.780 17.689 1.00 97.69 87 GLY A N 1
ATOM 689 C CA . GLY A 1 87 ? -0.248 -1.731 18.680 1.00 97.69 87 GLY A CA 1
ATOM 690 C C . GLY A 1 87 ? -0.467 -1.266 20.120 1.00 97.69 87 GLY A C 1
ATOM 691 O O . GLY A 1 87 ? -0.916 -2.058 20.944 1.00 97.69 87 GLY A O 1
ATOM 692 N N . ILE A 1 88 ? -0.208 0.014 20.414 1.00 98.00 88 ILE A N 1
ATOM 693 C CA . ILE A 1 88 ? -0.485 0.610 21.731 1.00 98.00 88 ILE A CA 1
ATOM 694 C C . ILE A 1 88 ? -1.993 0.590 22.011 1.00 98.00 88 ILE A C 1
ATOM 696 O O . ILE A 1 88 ? -2.395 0.094 23.058 1.00 98.00 88 ILE A O 1
ATOM 700 N N . GLY A 1 89 ? -2.833 1.034 21.069 1.00 97.12 89 GLY A N 1
ATOM 701 C CA . GLY A 1 89 ? -4.286 1.061 21.270 1.00 97.12 89 GLY A CA 1
ATOM 702 C C . GLY A 1 89 ? -4.893 -0.324 21.519 1.00 97.12 89 GLY A C 1
ATOM 703 O O . GLY A 1 89 ? -5.750 -0.479 22.383 1.00 97.12 89 GLY A O 1
ATOM 704 N N . VAL A 1 90 ? -4.414 -1.360 20.824 1.00 97.62 90 VAL A N 1
ATOM 705 C CA . VAL A 1 90 ? -4.831 -2.747 21.086 1.00 97.62 90 VAL A CA 1
ATOM 706 C C . VAL A 1 90 ? -4.312 -3.255 22.435 1.00 97.62 90 VAL A C 1
ATOM 708 O O . VAL A 1 90 ? -5.053 -3.921 23.154 1.00 97.62 90 VAL A O 1
ATOM 711 N N . PHE A 1 91 ? -3.069 -2.934 22.808 1.00 98.00 91 PHE A N 1
ATOM 712 C CA . PHE A 1 91 ? -2.497 -3.323 24.102 1.00 98.00 91 PHE A CA 1
ATOM 713 C C . PHE A 1 91 ? -3.260 -2.712 25.288 1.00 98.00 91 PHE A C 1
ATOM 715 O O . PHE A 1 91 ? -3.486 -3.387 26.290 1.00 98.00 91 PHE A O 1
ATOM 722 N N . GLU A 1 92 ? -3.690 -1.457 25.160 1.00 97.25 92 GLU A N 1
ATOM 723 C CA . GLU A 1 92 ? -4.509 -0.752 26.156 1.00 97.25 92 GLU A CA 1
ATOM 724 C C . GLU A 1 92 ? -6.001 -1.125 26.087 1.00 97.25 92 GLU A C 1
ATOM 726 O O . GLU A 1 92 ? -6.782 -0.721 26.949 1.00 97.25 92 GLU A O 1
ATOM 731 N N . ASN A 1 93 ? -6.396 -1.924 25.089 1.00 96.12 93 ASN A N 1
ATOM 732 C CA . ASN A 1 93 ? -7.781 -2.259 24.764 1.00 96.12 93 ASN A CA 1
ATOM 733 C C . ASN A 1 93 ? -8.677 -1.024 24.529 1.00 96.12 93 ASN A C 1
ATOM 735 O O . ASN A 1 93 ? -9.857 -1.012 24.888 1.00 96.12 93 ASN A O 1
ATOM 739 N N . ASP A 1 94 ? -8.104 0.028 23.944 1.00 96.12 94 ASP A N 1
ATOM 740 C CA . ASP A 1 94 ? -8.793 1.253 23.547 1.00 96.12 94 ASP A CA 1
ATOM 741 C C . ASP A 1 94 ? -8.110 1.878 22.320 1.00 96.12 94 ASP A C 1
ATOM 743 O O . ASP A 1 94 ? -7.234 2.741 22.412 1.00 96.12 94 ASP A O 1
ATOM 747 N N . LEU A 1 95 ? -8.498 1.419 21.130 1.00 97.25 95 LEU A N 1
ATOM 748 C CA . LEU A 1 95 ? -7.963 1.928 19.874 1.00 97.25 95 LEU A CA 1
ATOM 749 C C . LEU A 1 95 ? -8.811 3.101 19.365 1.00 97.25 95 LEU A C 1
ATOM 751 O O . LEU A 1 95 ? -9.891 2.916 18.801 1.00 97.25 95 LEU A O 1
ATOM 755 N N . ALA A 1 96 ? -8.289 4.317 19.527 1.00 95.25 96 ALA A N 1
ATOM 756 C CA . ALA A 1 96 ? -8.948 5.550 19.107 1.00 95.25 96 ALA A CA 1
ATOM 757 C C . ALA A 1 96 ? -8.730 5.854 17.610 1.00 95.25 96 ALA A C 1
ATOM 759 O O . ALA A 1 96 ? -7.622 6.164 17.180 1.00 95.25 96 ALA A O 1
ATOM 760 N N . VAL A 1 97 ? -9.786 5.844 16.797 1.00 93.06 97 VAL A N 1
ATOM 761 C CA . VAL A 1 97 ? -9.711 6.103 15.349 1.00 93.06 97 VAL A CA 1
ATOM 762 C C . VAL A 1 97 ? -10.574 7.298 14.955 1.00 93.06 97 VAL A C 1
ATOM 764 O O . VAL A 1 97 ? -11.730 7.432 15.357 1.00 93.06 97 VAL A O 1
ATOM 767 N N . LYS A 1 98 ? -10.016 8.172 14.109 1.00 90.69 98 LYS A N 1
ATOM 768 C CA . LYS A 1 98 ? -10.754 9.246 13.432 1.00 90.69 98 LYS A CA 1
ATOM 769 C C . LYS A 1 98 ? -10.945 8.880 11.966 1.00 90.69 98 LYS A C 1
ATOM 771 O O . LYS A 1 98 ? -9.971 8.690 11.247 1.00 90.69 98 LYS A O 1
ATOM 776 N N . ILE A 1 99 ? -12.195 8.837 11.514 1.00 84.56 99 ILE A N 1
ATOM 777 C CA . ILE A 1 99 ? -12.536 8.448 10.133 1.00 84.56 99 ILE A CA 1
ATOM 778 C C . ILE A 1 99 ? -12.291 9.598 9.150 1.00 84.56 99 ILE A C 1
ATOM 780 O O . ILE A 1 99 ? -11.949 9.379 7.991 1.00 84.56 99 ILE A O 1
ATOM 784 N N . CYS A 1 100 ? -12.451 10.847 9.594 1.00 82.00 100 CYS A N 1
ATOM 785 C CA . CYS A 1 100 ? -12.280 12.004 8.729 1.00 82.00 100 CYS A CA 1
ATOM 786 C C . CYS A 1 100 ? -11.588 13.161 9.453 1.00 82.00 100 CYS A C 1
ATOM 788 O O . CYS A 1 100 ? -11.831 13.418 10.629 1.00 82.00 100 CYS A O 1
ATOM 790 N N . ARG A 1 101 ? -10.744 13.906 8.727 1.00 79.56 101 ARG A N 1
ATOM 791 C CA . ARG A 1 101 ? -9.951 15.019 9.281 1.00 79.56 101 ARG A CA 1
ATOM 792 C C . ARG A 1 101 ? -10.801 16.151 9.872 1.00 79.56 101 ARG A C 1
ATOM 794 O O . ARG A 1 101 ? -10.342 16.832 10.780 1.00 79.56 101 ARG A O 1
ATOM 801 N N . ARG A 1 102 ? -11.999 16.387 9.326 1.00 84.69 102 ARG A N 1
ATOM 802 C CA . ARG A 1 102 ? -12.924 17.449 9.769 1.00 84.69 102 ARG A CA 1
ATOM 803 C C . ARG A 1 102 ? -13.977 16.967 10.769 1.00 84.69 102 ARG A C 1
ATOM 805 O O . ARG A 1 102 ? -14.779 17.771 11.221 1.00 84.69 102 ARG A O 1
ATOM 812 N N . CYS A 1 103 ? -14.001 15.677 11.075 1.00 81.75 103 CYS A N 1
ATOM 813 C CA . CYS A 1 103 ? -14.975 15.090 11.974 1.00 81.75 103 CYS A CA 1
ATOM 814 C C . CYS A 1 103 ? -14.444 15.229 13.400 1.00 81.75 103 CYS A C 1
ATOM 816 O O . CYS A 1 103 ? -13.293 14.885 13.671 1.00 81.75 103 CYS A O 1
ATOM 818 N N . GLU A 1 104 ? -15.272 15.740 14.306 1.00 83.00 104 GLU A N 1
ATOM 819 C CA . GLU A 1 104 ? -14.901 15.865 15.721 1.00 83.00 104 GLU A CA 1
ATOM 820 C C . GLU A 1 104 ? -14.963 14.517 16.449 1.00 83.00 104 GLU A C 1
ATOM 822 O O . GLU A 1 104 ? -14.291 14.321 17.460 1.00 83.00 104 GLU A O 1
ATOM 827 N N . THR A 1 105 ? -15.728 13.566 15.910 1.00 88.69 105 THR A N 1
ATOM 828 C CA . THR A 1 105 ? -15.965 12.262 16.523 1.00 88.69 105 THR A CA 1
ATOM 829 C C . THR A 1 105 ? -14.717 11.380 16.490 1.00 88.69 105 THR A C 1
ATOM 831 O O . THR A 1 105 ? -14.109 11.167 15.436 1.00 88.69 105 THR A O 1
ATOM 834 N N . VAL A 1 106 ? -14.369 10.838 17.657 1.00 92.62 106 VAL A N 1
ATOM 835 C CA . VAL A 1 106 ? -13.334 9.816 17.841 1.00 92.62 106 VAL A CA 1
ATOM 836 C C . VAL A 1 106 ? -14.023 8.517 18.218 1.00 92.62 106 VAL A C 1
ATOM 838 O O . VAL A 1 106 ? -14.811 8.491 19.160 1.00 92.62 106 VAL A O 1
ATOM 841 N N . TYR A 1 107 ? -13.744 7.457 17.468 1.00 94.12 107 TYR A N 1
ATOM 842 C CA . TYR A 1 107 ? -14.274 6.128 17.739 1.00 94.12 107 TYR A CA 1
ATOM 843 C C . TYR A 1 107 ? -13.271 5.366 18.588 1.00 94.12 107 TYR A C 1
ATOM 845 O O . TYR A 1 107 ? -12.111 5.260 18.209 1.00 94.12 107 TYR A O 1
ATOM 853 N N . HIS A 1 108 ? -13.724 4.853 19.722 1.00 96.06 108 HIS A N 1
ATOM 854 C CA . HIS A 1 108 ? -12.916 4.091 20.666 1.00 96.06 108 HIS A CA 1
ATOM 855 C C . HIS A 1 108 ? -13.259 2.610 20.505 1.00 96.06 108 HIS A C 1
ATOM 857 O O . HIS A 1 108 ? -14.288 2.150 21.004 1.00 96.06 108 HIS A O 1
ATOM 863 N N . LEU A 1 109 ? -12.450 1.886 19.730 1.00 96.44 109 LEU A N 1
ATOM 864 C CA . LEU A 1 109 ? -12.663 0.469 19.456 1.00 96.44 109 LEU A CA 1
ATOM 865 C C . LEU A 1 109 ? -12.036 -0.373 20.567 1.00 96.44 109 LEU A C 1
ATOM 867 O O . LEU A 1 109 ? -10.910 -0.115 20.986 1.00 96.44 109 LEU A O 1
ATOM 871 N N . LYS A 1 110 ? -12.762 -1.401 21.008 1.00 96.50 110 LYS A N 1
ATOM 872 C CA . LYS A 1 110 ? -12.352 -2.313 22.080 1.00 96.50 110 LYS A CA 1
ATOM 873 C C . LYS A 1 110 ? -12.466 -3.762 21.627 1.00 96.50 110 LYS A C 1
ATOM 875 O O . LYS A 1 110 ? -13.161 -4.054 20.650 1.00 96.50 110 LYS A O 1
ATOM 880 N N . ASP A 1 111 ? -11.786 -4.641 22.347 1.00 95.94 111 ASP A N 1
ATOM 881 C CA . ASP A 1 111 ? -11.830 -6.091 22.199 1.00 95.94 111 ASP A CA 1
ATOM 882 C C . ASP A 1 111 ? -11.604 -6.512 20.732 1.00 95.94 111 ASP A C 1
ATOM 884 O O . ASP A 1 111 ? -10.656 -6.063 20.081 1.00 95.94 111 ASP A O 1
ATOM 888 N N . GLU A 1 112 ? -12.485 -7.345 20.179 1.00 96.75 112 GLU A N 1
ATOM 889 C CA . GLU A 1 112 ? -12.375 -7.862 18.811 1.00 96.75 112 GLU A CA 1
ATOM 890 C C . GLU A 1 112 ? -12.351 -6.751 17.752 1.00 96.75 112 GLU A C 1
ATOM 892 O O . GLU A 1 112 ? -11.595 -6.820 16.780 1.00 96.75 112 GLU A O 1
ATOM 897 N N . ALA A 1 113 ? -13.131 -5.682 17.945 1.00 97.25 113 ALA A N 1
ATOM 898 C CA . ALA A 1 113 ? -13.188 -4.579 16.989 1.00 97.25 113 ALA A CA 1
ATOM 899 C C . ALA A 1 113 ? -11.835 -3.847 16.889 1.00 97.25 113 ALA A C 1
ATOM 901 O O . ALA A 1 113 ? -11.430 -3.448 15.793 1.00 97.25 113 ALA A O 1
ATOM 902 N N . ALA A 1 114 ? -11.105 -3.722 18.004 1.00 97.50 114 ALA A N 1
ATOM 903 C CA . ALA A 1 114 ? -9.770 -3.124 18.028 1.00 97.50 114 ALA A CA 1
ATOM 904 C C . ALA A 1 114 ? -8.751 -3.980 17.261 1.00 97.50 114 ALA A C 1
ATOM 906 O O . ALA A 1 114 ? -8.002 -3.454 16.434 1.00 97.50 114 ALA A O 1
ATOM 907 N N . TRP A 1 115 ? -8.758 -5.301 17.469 1.00 98.12 115 TRP A N 1
ATOM 908 C CA . TRP A 1 115 ? -7.865 -6.227 16.762 1.00 98.12 115 TRP A CA 1
ATOM 909 C C . TRP A 1 115 ? -8.119 -6.253 15.252 1.00 98.12 115 TRP A C 1
ATOM 911 O O . TRP A 1 115 ? -7.172 -6.193 14.465 1.00 98.12 115 TRP A O 1
ATOM 921 N N . VAL A 1 116 ? -9.388 -6.288 14.831 1.00 98.06 116 VAL A N 1
ATOM 922 C CA . VAL A 1 116 ? -9.760 -6.271 13.406 1.00 98.06 116 VAL A CA 1
ATOM 923 C C . VAL A 1 116 ? -9.351 -4.948 12.747 1.00 98.06 116 VAL A C 1
ATOM 925 O O . VAL A 1 116 ? -8.798 -4.949 11.644 1.00 98.06 116 VAL A O 1
ATOM 928 N N . MET A 1 117 ? -9.548 -3.817 13.432 1.00 98.06 117 MET A N 1
ATOM 929 C CA . MET A 1 117 ? -9.091 -2.510 12.949 1.00 98.06 117 MET A CA 1
ATOM 930 C C . MET A 1 117 ? -7.568 -2.451 12.836 1.00 98.06 117 MET A C 1
ATOM 932 O O . MET A 1 117 ? -7.031 -1.963 11.840 1.00 98.06 117 MET A O 1
ATOM 936 N N . TYR A 1 118 ? -6.854 -2.992 13.820 1.00 98.12 118 TYR A N 1
ATOM 937 C CA . TYR A 1 118 ? -5.401 -3.026 13.780 1.00 98.12 118 TYR A CA 1
ATOM 938 C C . TYR A 1 118 ? -4.873 -3.886 12.624 1.00 98.12 118 TYR A C 1
ATOM 940 O O . TYR A 1 118 ? -3.941 -3.477 11.934 1.00 98.12 118 TYR A O 1
ATOM 948 N N . ALA A 1 119 ? -5.516 -5.014 12.310 1.00 98.19 119 ALA A N 1
ATOM 949 C CA . ALA A 1 119 ? -5.180 -5.802 11.124 1.00 98.19 119 ALA A CA 1
ATOM 950 C C . ALA A 1 119 ? -5.344 -4.995 9.818 1.00 98.19 119 ALA A C 1
ATOM 952 O O . ALA A 1 119 ? -4.464 -5.033 8.956 1.00 98.19 119 ALA A O 1
ATOM 953 N N . SER A 1 120 ? -6.413 -4.196 9.692 1.00 97.94 120 SER A N 1
ATOM 954 C CA . SER A 1 120 ? -6.579 -3.251 8.574 1.00 97.94 120 SER A CA 1
ATOM 955 C C . SER A 1 120 ? -5.430 -2.237 8.501 1.00 97.94 120 SER A C 1
ATOM 957 O O . SER A 1 120 ? -4.882 -1.972 7.430 1.00 97.94 120 SER A O 1
ATOM 959 N N . MET A 1 121 ? -5.044 -1.668 9.643 1.00 97.44 121 MET A N 1
ATOM 960 C CA . MET A 1 121 ? -3.942 -0.709 9.744 1.00 97.44 121 MET A CA 1
ATOM 961 C C . MET A 1 121 ? -2.594 -1.321 9.336 1.00 97.44 121 MET A C 1
ATOM 963 O O . MET A 1 121 ? -1.806 -0.662 8.657 1.00 97.44 121 MET A O 1
ATOM 967 N N . LEU A 1 122 ? -2.339 -2.584 9.687 1.00 98.06 122 LEU A N 1
ATOM 968 C CA . LEU A 1 122 ? -1.140 -3.307 9.257 1.00 98.06 122 LEU A CA 1
ATOM 969 C C . LEU A 1 122 ? -1.113 -3.514 7.740 1.00 98.06 122 LEU A C 1
ATOM 971 O O . LEU A 1 122 ? -0.069 -3.310 7.127 1.00 98.06 122 LEU A O 1
ATOM 975 N N . LEU A 1 123 ? -2.247 -3.845 7.111 1.00 97.88 123 LEU A N 1
ATOM 976 C CA . LEU A 1 123 ? -2.323 -3.938 5.647 1.00 97.88 123 LEU A CA 1
ATOM 977 C C . LEU A 1 123 ? -2.014 -2.594 4.980 1.00 97.88 123 LEU A C 1
ATOM 979 O O . LEU A 1 123 ? -1.235 -2.548 4.027 1.00 97.88 123 LEU A O 1
ATOM 983 N N . MET A 1 124 ? -2.547 -1.494 5.516 1.00 96.19 124 MET A N 1
ATOM 984 C CA . MET A 1 124 ? -2.197 -0.150 5.052 1.00 96.19 124 MET A CA 1
ATOM 985 C C . MET A 1 124 ? -0.688 0.113 5.183 1.00 96.19 124 MET A C 1
ATOM 987 O O . MET A 1 124 ? -0.067 0.579 4.229 1.00 96.19 124 MET A O 1
ATOM 991 N N . ALA A 1 125 ? -0.077 -0.227 6.323 1.00 97.25 125 ALA A N 1
ATOM 992 C CA . ALA A 1 125 ? 1.361 -0.066 6.531 1.00 97.25 125 ALA A CA 1
ATOM 993 C C . ALA A 1 125 ? 2.192 -0.888 5.528 1.00 97.25 125 ALA A C 1
ATOM 995 O O . ALA A 1 125 ? 3.161 -0.369 4.979 1.00 97.25 125 ALA A O 1
ATOM 996 N N . VAL A 1 126 ? 1.785 -2.127 5.224 1.00 96.81 126 VAL A N 1
ATOM 997 C CA . VAL A 1 126 ? 2.427 -2.957 4.188 1.00 96.81 126 VAL A CA 1
ATOM 998 C C . VAL A 1 126 ? 2.340 -2.293 2.813 1.00 96.81 126 VAL A C 1
ATOM 1000 O O . VAL A 1 126 ? 3.334 -2.285 2.094 1.00 96.81 126 VAL A O 1
ATOM 1003 N N . GLY A 1 127 ? 1.199 -1.694 2.454 1.00 95.38 127 GLY A N 1
ATOM 1004 C CA . GLY A 1 127 ? 1.052 -0.948 1.199 1.00 95.38 127 GLY A CA 1
ATOM 1005 C C . GLY A 1 127 ? 2.019 0.237 1.092 1.00 95.38 127 GLY A C 1
ATOM 1006 O O . GLY A 1 127 ? 2.707 0.377 0.086 1.00 95.38 127 GLY A O 1
ATOM 1007 N N . LEU A 1 128 ? 2.136 1.034 2.159 1.00 95.12 128 LEU A N 1
ATOM 1008 C CA . LEU A 1 128 ? 3.052 2.183 2.213 1.00 95.12 128 LEU A CA 1
ATOM 1009 C C . LEU A 1 128 ? 4.523 1.758 2.110 1.00 95.12 128 LEU A C 1
ATOM 1011 O O . LEU A 1 128 ? 5.304 2.376 1.391 1.00 95.12 128 LEU A O 1
ATOM 1015 N N . VAL A 1 129 ? 4.909 0.695 2.823 1.00 95.38 129 VAL A N 1
ATOM 1016 C CA . VAL A 1 129 ? 6.276 0.155 2.771 1.00 95.38 129 VAL A CA 1
ATOM 1017 C C . VAL A 1 129 ? 6.567 -0.441 1.396 1.00 95.38 129 VAL A C 1
ATOM 1019 O O . VAL A 1 129 ? 7.655 -0.237 0.870 1.00 95.38 129 VAL A O 1
ATOM 1022 N N . SER A 1 130 ? 5.597 -1.129 0.792 1.00 94.31 130 SER A N 1
ATOM 1023 C CA . SER A 1 130 ? 5.717 -1.712 -0.547 1.00 94.31 130 SER A CA 1
ATOM 1024 C C . SER A 1 130 ? 6.086 -0.668 -1.604 1.00 94.31 130 SER A C 1
ATOM 1026 O O . SER A 1 130 ? 6.922 -0.955 -2.449 1.00 94.31 130 SER A O 1
ATOM 1028 N N . GLU A 1 131 ? 5.517 0.537 -1.543 1.00 91.81 131 GLU A N 1
ATOM 1029 C CA . GLU A 1 131 ? 5.848 1.642 -2.458 1.00 91.81 131 GLU A CA 1
ATOM 1030 C C . GLU A 1 131 ? 7.292 2.139 -2.282 1.00 91.81 131 GLU A C 1
ATOM 1032 O O . GLU A 1 131 ? 7.993 2.423 -3.251 1.00 91.81 131 GLU A O 1
ATOM 1037 N N . VAL A 1 132 ? 7.781 2.190 -1.039 1.00 92.94 132 VAL A N 1
ATOM 1038 C CA . VAL A 1 132 ? 9.184 2.534 -0.769 1.00 92.94 132 VAL A CA 1
ATOM 1039 C C . VAL A 1 132 ? 10.123 1.443 -1.284 1.00 92.94 132 VAL A C 1
ATOM 1041 O O . VAL A 1 132 ? 11.172 1.749 -1.843 1.00 92.94 132 VAL A O 1
ATOM 1044 N N . VAL A 1 133 ? 9.760 0.17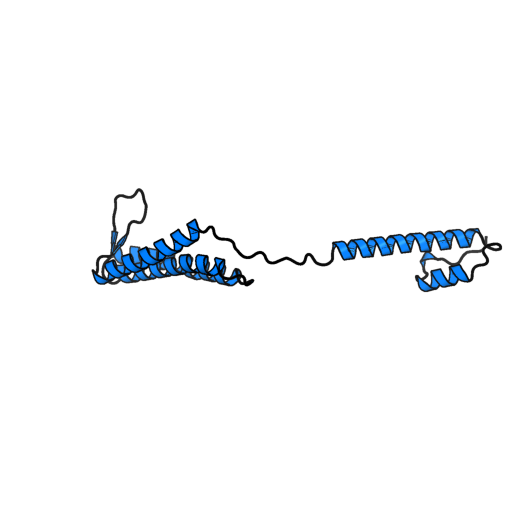0 -1.108 1.00 92.44 133 VAL A N 1
ATOM 1045 C CA . VAL A 1 133 ? 10.563 -0.961 -1.593 1.00 92.44 133 VAL A CA 1
ATOM 1046 C C . VAL A 1 133 ? 10.615 -0.981 -3.123 1.00 92.44 133 VAL A C 1
ATOM 1048 O O . VAL A 1 133 ? 11.703 -1.176 -3.659 1.00 92.44 133 VAL A O 1
ATOM 1051 N N . ASP A 1 134 ? 9.496 -0.714 -3.805 1.00 90.56 134 ASP A N 1
ATOM 1052 C CA . ASP A 1 134 ? 9.417 -0.601 -5.272 1.00 90.56 134 ASP A CA 1
ATOM 1053 C C . ASP A 1 134 ? 10.413 0.431 -5.812 1.00 90.56 134 ASP A C 1
ATOM 1055 O O . ASP A 1 134 ? 11.185 0.139 -6.719 1.00 90.56 134 ASP A O 1
ATOM 1059 N N . HIS A 1 135 ? 10.513 1.598 -5.169 1.00 90.19 135 HIS A N 1
ATOM 1060 C CA . HIS A 1 135 ? 11.479 2.622 -5.569 1.00 90.19 135 HIS A CA 1
ATOM 1061 C C . HIS A 1 135 ? 12.944 2.149 -5.519 1.00 90.19 135 HIS A C 1
ATOM 1063 O O . HIS A 1 135 ? 13.765 2.519 -6.363 1.00 90.19 135 HIS A O 1
ATOM 1069 N N . TYR A 1 136 ? 13.302 1.343 -4.516 1.00 88.62 136 TYR A N 1
ATOM 1070 C CA . TYR A 1 136 ? 14.6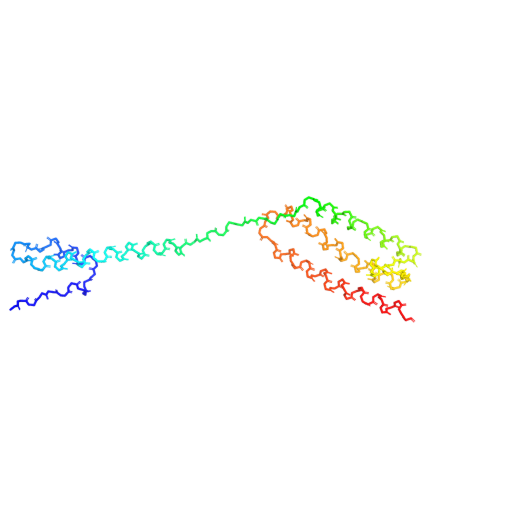50 0.781 -4.413 1.00 88.62 136 TYR A CA 1
ATOM 1071 C C . TYR A 1 136 ? 14.853 -0.440 -5.323 1.00 88.62 136 TYR A C 1
ATOM 1073 O O . TYR A 1 136 ? 16.001 -0.818 -5.590 1.00 88.62 136 TYR A O 1
ATOM 1081 N N . ASP A 1 137 ? 13.776 -1.052 -5.819 1.00 87.69 137 ASP A N 1
ATOM 1082 C CA . ASP A 1 137 ? 13.824 -2.217 -6.690 1.00 87.69 137 ASP A CA 1
ATOM 1083 C C . ASP A 1 137 ? 13.923 -1.821 -8.167 1.00 87.69 137 ASP A C 1
ATOM 1085 O O . ASP A 1 137 ? 12.951 -1.582 -8.869 1.00 87.69 137 ASP A O 1
ATOM 1089 N N . LYS A 1 138 ? 15.152 -1.804 -8.685 1.00 83.38 138 LYS A N 1
ATOM 1090 C CA . LYS A 1 138 ? 15.431 -1.447 -10.088 1.00 83.38 138 LYS A CA 1
ATOM 1091 C C . LYS A 1 138 ? 15.113 -2.560 -11.093 1.00 83.38 138 LYS A C 1
ATOM 1093 O O . LYS A 1 138 ? 15.506 -2.459 -12.255 1.00 83.38 138 LYS A O 1
ATOM 1098 N N . ARG A 1 139 ? 14.498 -3.664 -10.663 1.00 84.94 139 ARG A N 1
ATOM 1099 C CA . ARG A 1 139 ? 14.094 -4.766 -11.550 1.00 84.94 139 ARG A CA 1
ATOM 1100 C C . ARG A 1 139 ? 12.771 -4.423 -12.227 1.00 84.94 139 ARG A C 1
ATOM 1102 O O . ARG A 1 139 ? 11.999 -3.640 -11.703 1.00 84.94 139 ARG A O 1
ATOM 1109 N N . ASN A 1 140 ? 12.491 -5.042 -13.374 1.00 79.56 140 ASN A N 1
ATOM 1110 C CA . ASN A 1 140 ? 11.195 -4.913 -14.047 1.00 79.56 140 ASN A CA 1
ATOM 1111 C C . ASN A 1 140 ? 10.137 -5.796 -13.356 1.00 79.56 140 ASN A C 1
ATOM 1113 O O . ASN A 1 140 ? 9.775 -6.871 -13.843 1.00 79.56 140 ASN A O 1
ATOM 1117 N N . ASN A 1 141 ? 9.713 -5.397 -12.157 1.00 82.69 141 ASN A N 1
ATOM 1118 C CA . ASN A 1 141 ? 8.754 -6.128 -11.329 1.00 82.69 141 ASN A CA 1
ATOM 1119 C C . ASN A 1 141 ? 7.637 -5.252 -10.742 1.00 82.69 141 ASN A C 1
ATOM 1121 O O . ASN A 1 141 ? 6.969 -5.676 -9.800 1.00 82.69 141 ASN A O 1
ATOM 1125 N N . GLU A 1 142 ? 7.350 -4.110 -11.364 1.00 80.94 142 GLU A N 1
ATOM 1126 C CA . GLU A 1 142 ? 6.260 -3.184 -11.003 1.00 80.94 142 GLU A CA 1
ATOM 1127 C C . GLU A 1 142 ? 4.908 -3.903 -10.826 1.00 80.94 142 GLU A C 1
ATOM 1129 O O . GLU A 1 142 ? 4.119 -3.616 -9.924 1.00 80.94 142 GLU A O 1
ATOM 1134 N N . HIS A 1 143 ? 4.654 -4.935 -11.638 1.00 85.06 143 HIS A N 1
ATOM 1135 C CA . HIS A 1 143 ? 3.454 -5.769 -11.546 1.00 85.06 143 HIS A CA 1
ATOM 1136 C C . HIS A 1 143 ? 3.277 -6.451 -10.175 1.00 85.06 143 HIS A C 1
ATOM 1138 O O . HIS A 1 143 ? 2.145 -6.686 -9.742 1.00 85.06 143 HIS A O 1
ATOM 1144 N N . VAL A 1 144 ? 4.372 -6.782 -9.485 1.00 87.69 144 VAL A N 1
ATOM 1145 C CA . VAL A 1 144 ? 4.341 -7.376 -8.142 1.00 87.69 144 VAL A CA 1
ATOM 1146 C C . VAL A 1 144 ? 3.868 -6.338 -7.133 1.00 87.69 144 VAL A C 1
ATOM 1148 O O . VAL A 1 144 ? 2.962 -6.626 -6.352 1.00 87.69 144 VAL A O 1
ATOM 1151 N N . TYR A 1 145 ? 4.409 -5.124 -7.190 1.00 87.81 145 TYR A N 1
ATOM 1152 C CA . TYR A 1 145 ? 4.065 -4.041 -6.271 1.00 87.81 145 TYR A CA 1
ATOM 1153 C C . TYR A 1 145 ? 2.636 -3.529 -6.493 1.00 87.81 145 TYR A C 1
ATOM 1155 O O . TYR A 1 145 ? 1.897 -3.326 -5.527 1.00 87.81 145 TYR A O 1
ATOM 1163 N N . HIS A 1 146 ? 2.164 -3.480 -7.744 1.00 86.06 146 HIS A N 1
ATOM 1164 C CA . HIS A 1 146 ? 0.746 -3.258 -8.045 1.00 86.06 146 HIS A CA 1
ATOM 1165 C C . HIS A 1 146 ? -0.163 -4.345 -7.458 1.00 86.06 146 HIS A C 1
ATOM 1167 O O . HIS A 1 146 ? -1.242 -4.051 -6.936 1.00 86.06 146 HIS A O 1
ATOM 1173 N N . ARG A 1 147 ? 0.261 -5.614 -7.505 1.00 90.38 147 ARG A N 1
ATOM 1174 C CA . ARG A 1 147 ? -0.497 -6.709 -6.887 1.00 90.38 147 ARG A CA 1
ATOM 1175 C C . ARG A 1 147 ? -0.511 -6.592 -5.364 1.00 90.38 147 ARG A C 1
ATOM 1177 O O . ARG A 1 147 ? -1.565 -6.827 -4.780 1.00 90.38 147 ARG A O 1
ATOM 1184 N N . ILE A 1 148 ? 0.606 -6.220 -4.737 1.00 91.06 148 ILE A N 1
ATOM 1185 C CA . ILE A 1 148 ? 0.669 -5.975 -3.289 1.00 91.06 148 ILE A CA 1
ATOM 1186 C C . ILE A 1 148 ? -0.296 -4.853 -2.910 1.00 91.06 148 ILE A C 1
ATOM 1188 O O . ILE A 1 148 ? -1.104 -5.055 -2.013 1.00 91.06 148 ILE A O 1
ATOM 1192 N N . SER A 1 149 ? -0.282 -3.730 -3.633 1.00 89.56 149 SER A N 1
ATOM 1193 C CA . SER A 1 149 ? -1.200 -2.608 -3.399 1.00 89.56 149 SER A CA 1
ATOM 1194 C C . SER A 1 149 ? -2.671 -3.041 -3.454 1.00 89.56 149 SER A C 1
ATOM 1196 O O . SER A 1 149 ? -3.448 -2.766 -2.541 1.00 89.56 149 SER A O 1
ATOM 1198 N N . ASN A 1 150 ? -3.053 -3.831 -4.460 1.00 88.75 150 ASN A N 1
ATOM 1199 C CA . ASN A 1 150 ? -4.415 -4.362 -4.550 1.00 88.75 150 ASN A CA 1
ATOM 1200 C C . ASN A 1 150 ? -4.749 -5.348 -3.414 1.00 88.75 150 ASN A C 1
ATOM 1202 O O . ASN A 1 150 ? -5.868 -5.336 -2.895 1.00 88.75 150 ASN A O 1
ATOM 1206 N N . LEU A 1 151 ? -3.789 -6.196 -3.025 1.00 92.25 151 LEU A N 1
ATOM 1207 C CA . LEU A 1 151 ? -3.950 -7.191 -1.963 1.00 92.25 151 LEU A CA 1
ATOM 1208 C C . LEU A 1 151 ? -3.996 -6.562 -0.565 1.00 92.25 151 LEU A C 1
ATOM 1210 O O . LEU A 1 151 ? -4.554 -7.159 0.349 1.00 92.25 151 LEU A O 1
ATOM 1214 N N . THR A 1 152 ? -3.438 -5.371 -0.376 1.00 92.75 152 THR A N 1
ATOM 1215 C CA . THR A 1 152 ? -3.499 -4.662 0.903 1.00 92.75 152 THR A CA 1
ATOM 1216 C C . THR A 1 152 ? -4.685 -3.708 0.970 1.00 92.75 152 THR A C 1
ATOM 1218 O O . THR A 1 152 ? -5.373 -3.675 1.990 1.00 92.75 152 THR A O 1
ATOM 1221 N N . MET A 1 153 ? -4.982 -2.976 -0.108 1.00 93.25 153 MET A N 1
ATOM 1222 C CA . MET A 1 153 ? -6.016 -1.940 -0.108 1.00 93.25 153 MET A CA 1
ATOM 1223 C C . MET A 1 153 ? -7.426 -2.517 0.046 1.00 93.25 153 MET A C 1
ATOM 1225 O O . MET A 1 153 ? -8.149 -2.114 0.956 1.00 93.25 153 MET A O 1
ATOM 1229 N N . LEU A 1 154 ? -7.837 -3.456 -0.817 1.00 94.12 154 LEU A N 1
ATOM 1230 C CA . LEU A 1 154 ? -9.209 -3.981 -0.787 1.00 94.12 154 LEU A CA 1
ATOM 1231 C C . LEU A 1 154 ? -9.498 -4.762 0.506 1.00 94.12 154 LEU A C 1
ATOM 1233 O O . LEU A 1 154 ? -10.474 -4.428 1.179 1.00 94.12 154 LEU A O 1
ATOM 1237 N N . PRO A 1 155 ? -8.668 -5.740 0.920 1.00 95.81 155 PRO A N 1
ATOM 1238 C CA . PRO A 1 155 ? -8.879 -6.429 2.189 1.00 95.81 155 PRO A CA 1
ATOM 1239 C C . PRO A 1 155 ? -8.752 -5.497 3.395 1.00 95.81 155 PRO A C 1
ATOM 1241 O O . PRO A 1 155 ? -9.518 -5.646 4.341 1.00 95.81 155 PRO A O 1
ATOM 1244 N N . GLY A 1 156 ? -7.860 -4.500 3.347 1.00 95.88 156 GLY A N 1
ATOM 1245 C CA . GLY A 1 156 ? -7.763 -3.463 4.375 1.00 95.88 156 GLY A CA 1
ATOM 1246 C C . GLY A 1 156 ? -9.082 -2.713 4.550 1.00 95.88 156 GLY A C 1
ATOM 1247 O O . GLY A 1 156 ? -9.630 -2.682 5.645 1.00 95.88 156 GLY A O 1
ATOM 1248 N N . LEU A 1 157 ? -9.668 -2.201 3.465 1.00 95.69 157 LEU A N 1
ATOM 1249 C CA . LEU A 1 157 ? -10.966 -1.516 3.514 1.00 95.69 157 LEU A CA 1
ATOM 1250 C C . LEU A 1 157 ? -12.101 -2.420 4.020 1.00 95.69 157 LEU A C 1
ATOM 1252 O O . LEU A 1 157 ? -12.971 -1.958 4.759 1.00 95.69 157 LEU A O 1
ATOM 1256 N N . VAL A 1 158 ? -12.087 -3.706 3.658 1.00 97.44 158 VAL A N 1
ATOM 1257 C CA . VAL A 1 158 ? -13.060 -4.687 4.165 1.00 97.44 158 VAL A CA 1
ATOM 1258 C C . VAL A 1 158 ? -12.907 -4.883 5.674 1.00 97.44 158 VAL A C 1
ATOM 1260 O O . VAL A 1 158 ? -13.903 -4.828 6.392 1.00 97.44 158 VAL A O 1
ATOM 1263 N N . LEU A 1 159 ? -11.680 -5.065 6.170 1.00 97.75 159 LEU A N 1
ATOM 1264 C CA . LEU A 1 159 ? -11.410 -5.202 7.603 1.00 97.75 159 LEU A CA 1
ATOM 1265 C C . LEU A 1 159 ? -11.759 -3.925 8.371 1.00 97.75 159 LEU A C 1
ATOM 1267 O O . LEU A 1 159 ? -12.341 -4.007 9.448 1.00 97.75 159 LEU A O 1
ATOM 1271 N N . PHE A 1 160 ? -11.482 -2.751 7.803 1.00 96.94 160 PHE A N 1
ATOM 1272 C CA . PHE A 1 160 ? -11.898 -1.473 8.372 1.00 96.94 160 PHE A CA 1
ATOM 1273 C C . PHE A 1 160 ? -13.421 -1.412 8.546 1.00 96.94 160 PHE A C 1
ATOM 1275 O O . PHE A 1 160 ? -13.915 -1.122 9.635 1.00 96.94 160 PHE A O 1
ATOM 1282 N N . GLY A 1 161 ? -14.179 -1.726 7.489 1.00 96.56 161 GLY A N 1
ATOM 1283 C CA . GLY A 1 161 ? -15.641 -1.751 7.540 1.00 96.56 161 GLY A CA 1
ATOM 1284 C C . GLY A 1 161 ? -16.178 -2.776 8.542 1.00 96.56 161 GLY A C 1
ATOM 1285 O O . GLY A 1 161 ? -17.099 -2.470 9.298 1.00 96.56 161 GLY A O 1
ATOM 1286 N N . LEU A 1 162 ? -15.566 -3.962 8.600 1.00 97.50 162 LEU A N 1
ATOM 1287 C CA . LEU A 1 162 ? -15.906 -5.003 9.568 1.00 97.50 162 LEU A CA 1
ATOM 1288 C C . LEU A 1 162 ? -15.658 -4.544 11.009 1.00 97.50 162 LEU A C 1
ATOM 1290 O O . LEU A 1 162 ? -16.523 -4.730 11.858 1.00 97.50 162 LEU A O 1
ATOM 1294 N N . ALA A 1 163 ? -14.520 -3.910 11.287 1.00 97.25 163 ALA A N 1
ATOM 1295 C CA . ALA A 1 163 ? -14.215 -3.380 12.611 1.00 97.25 163 ALA A CA 1
ATOM 1296 C C . ALA A 1 163 ? -15.224 -2.311 13.049 1.00 97.25 163 ALA A C 1
ATOM 1298 O O . ALA A 1 163 ? -15.690 -2.328 14.186 1.00 97.25 163 ALA A O 1
ATOM 1299 N N . MET A 1 164 ? -15.614 -1.419 12.133 1.00 95.81 164 MET A N 1
ATOM 1300 C CA . MET A 1 164 ? -16.657 -0.427 12.400 1.00 95.81 164 MET A CA 1
ATOM 1301 C C . MET A 1 164 ? -18.015 -1.082 12.666 1.00 95.81 164 MET A C 1
ATOM 1303 O O . MET A 1 164 ? -18.716 -0.664 13.580 1.00 95.81 164 MET A O 1
ATOM 1307 N N . TYR A 1 165 ? -18.376 -2.122 11.912 1.00 96.25 165 TYR A N 1
ATOM 1308 C CA . TYR A 1 165 ? -19.600 -2.884 12.157 1.00 96.25 165 TYR A CA 1
ATOM 1309 C C . TYR A 1 165 ? -19.589 -3.551 13.538 1.00 96.25 165 TYR A C 1
ATOM 1311 O O . TYR A 1 165 ? -20.552 -3.408 14.287 1.00 96.25 165 TYR A O 1
ATOM 1319 N N . LEU A 1 166 ? -18.490 -4.219 13.904 1.00 95.94 166 LEU A N 1
ATOM 1320 C CA . LEU A 1 166 ? -18.328 -4.849 15.218 1.00 95.94 166 LEU A CA 1
ATOM 1321 C C . LEU A 1 166 ? -18.399 -3.832 16.359 1.00 95.94 166 LEU A C 1
ATOM 1323 O O . LEU A 1 166 ? -18.994 -4.122 17.385 1.00 95.94 166 LEU A O 1
ATOM 1327 N N . HIS A 1 167 ? -17.847 -2.633 16.169 1.00 93.75 167 HIS A N 1
ATOM 1328 C CA . HIS A 1 167 ? -17.923 -1.557 17.156 1.00 93.75 167 HIS A CA 1
ATOM 1329 C C . HIS A 1 167 ? -19.358 -1.058 17.409 1.00 93.75 167 HIS A C 1
ATOM 1331 O O . HIS A 1 167 ? -19.630 -0.497 18.466 1.00 93.75 167 HIS A O 1
ATOM 1337 N N . THR A 1 168 ? -20.268 -1.224 16.442 1.00 91.00 168 THR A N 1
ATOM 1338 C CA . THR A 1 168 ? -21.671 -0.786 16.572 1.00 91.00 168 THR A CA 1
ATOM 1339 C C . THR A 1 168 ? -22.609 -1.816 17.203 1.00 91.00 168 THR A C 1
ATOM 1341 O O . THR A 1 168 ? -23.765 -1.472 17.449 1.00 91.00 168 THR A O 1
ATOM 1344 N N . GLN A 1 169 ? -22.151 -3.054 17.417 1.00 78.75 169 GLN A N 1
ATOM 1345 C CA . GLN A 1 169 ? -22.918 -4.109 18.094 1.00 78.75 169 GLN A CA 1
ATOM 1346 C C . GLN A 1 169 ? -22.809 -3.963 19.613 1.00 78.75 169 GLN A C 1
ATOM 1348 O O . GLN A 1 169 ? -23.843 -4.174 20.285 1.00 78.75 169 GLN A O 1
#